Protein AF-A0AAU5DIM7-F1 (afdb_monomer_lite)

Structure (mmCIF, N/CA/C/O backbone):
data_AF-A0AAU5DIM7-F1
#
_entry.id   AF-A0AAU5DIM7-F1
#
loop_
_atom_site.group_PDB
_atom_site.id
_atom_site.type_symbol
_atom_site.label_atom_id
_atom_site.label_alt_id
_atom_site.label_comp_id
_atom_site.label_asym_id
_atom_site.label_entity_id
_atom_site.label_seq_id
_atom_site.pdbx_PDB_ins_code
_atom_site.Cartn_x
_atom_site.Cartn_y
_atom_site.Cartn_z
_atom_site.occupancy
_atom_site.B_iso_or_equiv
_atom_site.auth_seq_id
_atom_site.auth_comp_id
_atom_site.auth_asym_id
_atom_site.auth_atom_id
_atom_site.pdbx_PDB_model_num
ATOM 1 N N . MET A 1 1 ? -29.441 -0.399 8.427 1.00 36.88 1 MET A N 1
ATOM 2 C CA . MET A 1 1 ? -28.594 -0.411 7.218 1.00 36.88 1 MET A CA 1
ATOM 3 C C . MET A 1 1 ? -27.824 0.892 7.182 1.00 36.88 1 MET A C 1
ATOM 5 O O . MET A 1 1 ? -28.453 1.940 7.241 1.00 36.88 1 MET A O 1
ATOM 9 N N . LEU A 1 2 ? -26.493 0.835 7.170 1.00 35.03 2 LEU A N 1
ATOM 10 C CA . LEU A 1 2 ? -25.665 2.023 6.972 1.00 35.03 2 LEU A CA 1
ATOM 11 C C . LEU A 1 2 ? -25.788 2.430 5.498 1.00 35.03 2 LEU A C 1
ATOM 13 O O . LEU A 1 2 ? -25.109 1.881 4.643 1.00 35.03 2 LEU A O 1
ATOM 17 N N . THR A 1 3 ? -26.676 3.370 5.184 1.00 33.56 3 THR A N 1
ATOM 18 C CA . THR A 1 3 ? -26.808 3.967 3.843 1.00 33.56 3 THR A CA 1
ATOM 19 C C . THR A 1 3 ? -25.761 5.065 3.630 1.00 33.56 3 THR A C 1
ATOM 21 O O . THR A 1 3 ? -26.081 6.154 3.160 1.00 33.56 3 THR A O 1
ATOM 24 N N . SER A 1 4 ? -24.509 4.813 4.027 1.00 41.62 4 SER A N 1
ATOM 25 C CA . SER A 1 4 ? -23.394 5.691 3.672 1.00 41.62 4 SER A CA 1
ATOM 26 C C . SER A 1 4 ? -22.977 5.333 2.252 1.00 41.62 4 SER A C 1
ATOM 28 O O . SER A 1 4 ? -22.392 4.279 2.020 1.00 41.62 4 SER A O 1
ATOM 30 N N . THR A 1 5 ? -23.309 6.194 1.294 1.00 45.78 5 THR A N 1
ATOM 31 C CA . THR A 1 5 ? -23.071 6.018 -0.151 1.00 45.78 5 THR A CA 1
ATOM 32 C C . THR A 1 5 ? -21.596 5.861 -0.542 1.00 45.78 5 THR A C 1
ATOM 34 O O . THR A 1 5 ? -21.300 5.570 -1.702 1.00 45.78 5 THR A O 1
ATOM 37 N N . THR A 1 6 ? -20.674 6.028 0.406 1.00 60.69 6 THR A N 1
ATOM 38 C CA . THR A 1 6 ? -19.224 5.974 0.202 1.00 60.69 6 THR A CA 1
ATOM 39 C C . THR A 1 6 ? -18.599 4.595 0.398 1.00 60.69 6 THR A C 1
ATOM 41 O O . THR A 1 6 ? -17.614 4.304 -0.274 1.00 60.69 6 THR A O 1
ATOM 44 N N . ILE A 1 7 ? -19.145 3.720 1.252 1.00 65.19 7 ILE A N 1
ATOM 45 C CA . ILE A 1 7 ? -18.484 2.440 1.560 1.00 65.19 7 ILE A CA 1
ATOM 46 C C . ILE A 1 7 ? -18.999 1.346 0.619 1.00 65.19 7 ILE A C 1
ATOM 48 O O . ILE A 1 7 ? -20.194 1.053 0.571 1.00 65.19 7 ILE A O 1
ATOM 52 N N . ARG A 1 8 ? -18.083 0.730 -0.134 1.00 74.56 8 ARG A N 1
ATOM 53 C CA . ARG A 1 8 ? -18.362 -0.365 -1.074 1.00 74.56 8 ARG A CA 1
ATOM 54 C C . ARG A 1 8 ? -17.459 -1.550 -0.780 1.00 74.56 8 ARG A C 1
ATOM 56 O O . ARG A 1 8 ? -16.325 -1.369 -0.350 1.00 74.56 8 ARG A O 1
ATOM 63 N N . CYS A 1 9 ? -17.940 -2.754 -1.074 1.00 75.69 9 CYS A N 1
ATOM 64 C CA . CYS A 1 9 ? -17.092 -3.938 -1.036 1.00 75.69 9 CYS A CA 1
ATOM 65 C C . CYS A 1 9 ? -15.906 -3.784 -1.997 1.00 75.69 9 CYS A C 1
ATOM 67 O O . CYS A 1 9 ? -16.097 -3.499 -3.181 1.00 75.69 9 CYS A O 1
ATOM 69 N N . ALA A 1 10 ? -14.696 -4.012 -1.493 1.00 69.62 10 ALA A N 1
ATOM 70 C CA . ALA A 1 10 ? -13.473 -3.963 -2.285 1.00 69.62 10 ALA A CA 1
ATOM 71 C C . ALA A 1 10 ? -13.451 -4.995 -3.423 1.00 69.62 10 ALA A C 1
ATOM 73 O O . ALA A 1 10 ? -12.919 -4.712 -4.492 1.00 69.62 10 ALA A O 1
ATOM 74 N N . GLN A 1 11 ? -14.066 -6.164 -3.216 1.00 74.62 11 GLN A N 1
ATOM 75 C CA . GLN A 1 11 ? -14.068 -7.247 -4.199 1.00 74.62 11 GLN A CA 1
ATOM 76 C C . GLN A 1 11 ? -15.134 -7.069 -5.286 1.00 74.62 11 GLN A C 1
ATOM 78 O O . GLN A 1 11 ? -14.822 -7.081 -6.470 1.00 74.62 11 GLN A O 1
ATOM 83 N N . CYS A 1 12 ? -16.404 -6.906 -4.903 1.00 79.06 12 CYS A N 1
ATOM 84 C CA . CYS A 1 12 ? -17.522 -6.919 -5.858 1.00 79.06 12 CYS A CA 1
ATOM 85 C C . CYS A 1 12 ? -18.252 -5.576 -5.988 1.00 79.06 12 CYS A C 1
ATOM 87 O O . CYS A 1 12 ? -19.254 -5.484 -6.693 1.00 79.06 12 CYS A O 1
ATOM 89 N N . ARG A 1 13 ? -17.780 -4.527 -5.297 1.00 73.94 13 ARG A N 1
ATOM 90 C CA . ARG A 1 13 ? -18.325 -3.157 -5.353 1.00 73.94 13 ARG A CA 1
ATOM 91 C C . ARG A 1 13 ? -19.773 -3.019 -4.850 1.00 73.94 13 ARG A C 1
ATOM 93 O O . ARG A 1 13 ? -20.354 -1.934 -4.975 1.00 73.94 13 A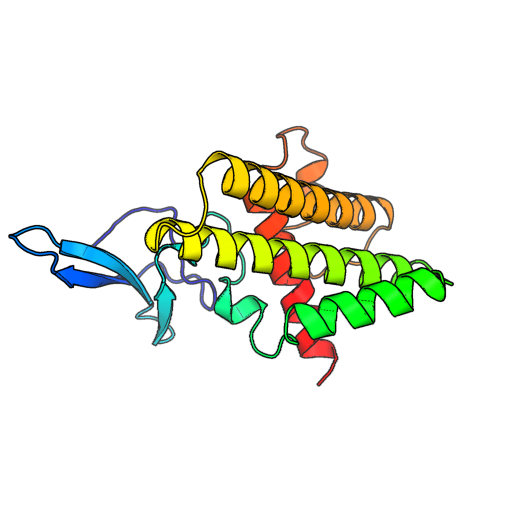RG A O 1
ATOM 100 N N . CYS A 1 14 ? -20.323 -4.080 -4.239 1.00 79.50 14 CYS A N 1
ATOM 101 C CA . CYS A 1 14 ? -21.635 -4.105 -3.589 1.00 79.50 14 CYS A CA 1
ATOM 102 C C . CYS A 1 14 ? -21.737 -3.012 -2.514 1.00 79.50 14 CYS A C 1
ATOM 104 O O . CYS A 1 14 ? -20.755 -2.713 -1.831 1.00 79.50 14 CYS A O 1
ATOM 106 N N . THR A 1 15 ? -22.929 -2.442 -2.341 1.00 79.94 15 THR A N 1
ATOM 107 C CA . THR A 1 15 ? -23.258 -1.547 -1.214 1.00 79.94 15 THR A CA 1
ATOM 108 C C . THR A 1 15 ? -24.030 -2.265 -0.108 1.00 79.94 15 THR A C 1
ATOM 110 O O . THR A 1 15 ? -24.347 -1.654 0.908 1.00 79.94 15 THR A O 1
ATOM 113 N N . ASP A 1 16 ? -24.370 -3.543 -0.304 1.00 86.44 16 ASP A N 1
ATOM 114 C CA . ASP A 1 16 ? -25.087 -4.344 0.688 1.00 86.44 16 ASP A CA 1
ATOM 115 C C . ASP A 1 16 ? -24.100 -4.924 1.706 1.00 86.44 16 ASP A C 1
ATOM 117 O O . ASP A 1 16 ? -23.547 -6.014 1.529 1.00 86.44 16 ASP A O 1
ATOM 121 N N . LEU A 1 17 ? -23.818 -4.113 2.727 1.00 83.25 17 LEU A N 1
ATOM 122 C CA . LEU A 1 17 ? -22.820 -4.374 3.759 1.00 83.25 17 LEU A CA 1
ATOM 123 C C . LEU A 1 17 ? -23.484 -4.555 5.125 1.00 83.25 17 LEU A C 1
ATOM 125 O O . LEU A 1 17 ? -24.280 -3.721 5.569 1.00 83.25 17 LEU A O 1
ATOM 129 N N . GLU A 1 18 ? -23.103 -5.623 5.818 1.00 88.38 18 GLU A N 1
ATOM 130 C CA . GLU A 1 18 ? -23.528 -5.924 7.178 1.00 88.38 18 GLU A CA 1
ATOM 131 C C . GLU A 1 18 ? -22.414 -5.557 8.171 1.00 88.38 18 GLU A C 1
ATOM 133 O O . GLU A 1 18 ? -21.305 -6.079 8.064 1.00 88.38 18 GLU A O 1
ATOM 138 N N . PRO A 1 19 ? -22.650 -4.628 9.120 1.00 84.50 19 PRO A N 1
ATOM 139 C CA . PRO A 1 19 ? -21.633 -4.252 10.092 1.00 84.50 19 PRO A CA 1
ATOM 140 C C . PRO A 1 19 ? -21.461 -5.347 11.149 1.00 84.50 19 PRO A C 1
ATOM 142 O O . PRO A 1 19 ? -22.426 -5.769 11.789 1.00 84.50 19 PRO A O 1
ATOM 145 N N . ARG A 1 20 ? -20.212 -5.738 11.405 1.00 85.69 20 ARG A N 1
ATOM 146 C CA . ARG A 1 20 ? -19.844 -6.569 12.554 1.00 85.69 20 ARG A CA 1
ATOM 147 C C . ARG A 1 20 ? -19.655 -5.685 13.773 1.00 85.69 20 ARG A C 1
ATOM 149 O O . ARG A 1 20 ? -18.875 -4.732 13.745 1.00 85.69 20 ARG A O 1
ATOM 156 N N . LEU A 1 21 ? -20.369 -6.016 14.841 1.00 85.56 21 LEU A N 1
ATOM 157 C CA . LEU A 1 21 ? -20.400 -5.230 16.068 1.00 85.56 21 LEU A CA 1
ATOM 158 C C . LEU A 1 21 ? -19.674 -5.967 17.193 1.00 85.56 21 LEU A C 1
ATOM 160 O O . LEU A 1 21 ? -19.935 -7.149 17.415 1.00 85.56 21 LEU A O 1
ATOM 164 N N . VAL A 1 22 ? -18.826 -5.258 17.936 1.00 82.62 22 VAL A N 1
ATOM 165 C CA . VAL A 1 22 ? -18.335 -5.712 19.242 1.00 82.62 22 VAL A CA 1
ATOM 166 C C . VAL A 1 22 ? -19.071 -4.954 20.336 1.00 82.62 22 VAL A C 1
ATOM 168 O O . VAL A 1 22 ? -19.316 -3.752 20.229 1.00 82.62 22 VAL A O 1
ATOM 171 N N . GLN A 1 23 ? -19.456 -5.663 21.390 1.00 75.56 23 GLN A N 1
ATOM 172 C CA . GLN A 1 23 ? -20.044 -5.038 22.564 1.00 75.56 23 GLN A CA 1
ATOM 173 C C . GLN A 1 23 ? -18.917 -4.603 23.500 1.00 75.56 23 GLN A C 1
ATOM 175 O O . GLN A 1 23 ? -18.149 -5.444 23.968 1.00 75.56 23 GLN A O 1
ATOM 180 N N . GLN A 1 24 ? -18.806 -3.300 23.756 1.00 64.12 24 GLN A N 1
ATOM 181 C CA . GLN A 1 24 ? -17.924 -2.810 24.812 1.00 64.12 24 GLN A CA 1
ATOM 182 C C . GLN A 1 24 ? -18.591 -2.976 26.182 1.00 64.12 24 GLN A C 1
ATOM 184 O O . GLN A 1 24 ? -19.793 -3.236 26.275 1.00 64.12 24 GLN A O 1
ATOM 189 N N . ALA A 1 25 ? -17.810 -2.849 27.259 1.00 59.00 25 ALA A N 1
ATOM 190 C CA . ALA A 1 25 ? -18.327 -2.866 28.624 1.00 59.00 25 ALA A CA 1
ATOM 191 C C . ALA A 1 25 ? -19.370 -1.741 28.808 1.00 59.00 25 ALA A C 1
ATOM 193 O 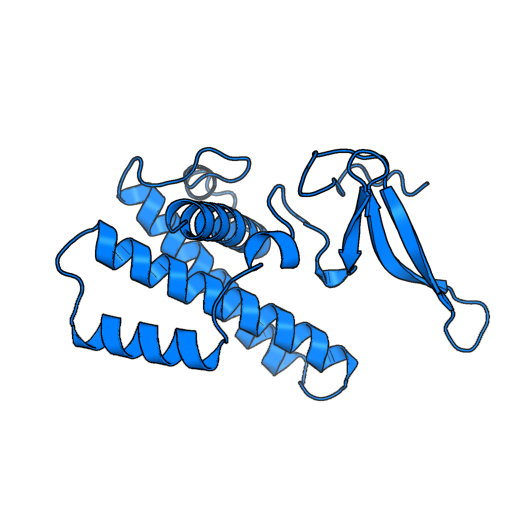O . ALA A 1 25 ? -19.020 -0.581 29.001 1.00 59.00 25 ALA A O 1
ATOM 194 N N . GLY A 1 26 ? -20.657 -2.090 28.696 1.00 71.69 26 GLY A N 1
ATOM 195 C CA . GLY A 1 26 ? -21.780 -1.152 28.690 1.00 71.69 26 GLY A CA 1
ATOM 196 C C . GLY A 1 26 ? -22.830 -1.475 27.617 1.00 71.69 26 GLY A C 1
ATOM 197 O O . GLY A 1 26 ? -23.013 -2.627 27.216 1.00 71.69 26 GLY A O 1
ATOM 198 N N . THR A 1 27 ? -23.560 -0.445 27.176 1.00 62.16 27 THR A N 1
ATOM 199 C CA . THR A 1 27 ? -24.613 -0.538 26.144 1.00 62.16 27 THR A CA 1
ATOM 200 C C . THR A 1 27 ? -24.155 -0.092 24.752 1.00 62.16 27 THR A C 1
ATOM 202 O O . THR A 1 27 ? -24.912 -0.250 23.792 1.00 62.16 27 THR A O 1
ATOM 205 N N . SER A 1 28 ? -22.939 0.445 24.613 1.00 66.62 28 SER A N 1
ATOM 206 C CA . SER A 1 28 ? -22.383 0.834 23.316 1.00 66.62 28 SER A CA 1
ATOM 207 C C . SER A 1 28 ? -21.926 -0.392 22.518 1.00 66.62 28 SER A C 1
ATOM 209 O O . SER A 1 28 ? -21.330 -1.336 23.044 1.00 66.62 28 SER A O 1
ATOM 211 N N . LYS A 1 29 ? -22.238 -0.377 21.220 1.00 74.19 29 LYS A N 1
ATOM 212 C CA . LYS A 1 29 ? -21.745 -1.345 20.239 1.00 74.19 29 LYS A CA 1
ATOM 213 C C . LYS A 1 29 ? -20.863 -0.600 19.252 1.00 74.19 29 LYS A C 1
ATOM 215 O O . LYS A 1 29 ? -21.352 0.320 18.598 1.00 74.19 29 LYS A O 1
ATOM 220 N N . ASP A 1 30 ? -19.616 -1.029 19.126 1.00 76.25 30 ASP A N 1
ATOM 221 C CA . ASP A 1 30 ? -18.679 -0.459 18.162 1.00 76.25 30 ASP A CA 1
ATOM 222 C C . ASP A 1 30 ? -18.642 -1.312 16.900 1.00 76.25 30 ASP A C 1
ATOM 224 O O . ASP A 1 30 ? -18.712 -2.543 16.957 1.00 76.25 30 ASP A O 1
ATOM 228 N N . VAL A 1 31 ? -18.519 -0.657 15.747 1.00 77.12 31 VAL A N 1
ATOM 229 C CA . VAL A 1 31 ? -18.316 -1.340 14.468 1.00 77.12 31 VAL A CA 1
ATOM 230 C C . VAL A 1 31 ? -16.850 -1.745 14.368 1.00 77.12 31 VAL A C 1
ATOM 232 O O . VAL A 1 31 ? -15.969 -0.893 14.302 1.00 77.12 31 VAL A O 1
ATOM 235 N N . ILE A 1 32 ? -16.595 -3.050 14.324 1.00 78.25 32 ILE A N 1
ATOM 236 C CA . ILE A 1 32 ? -15.242 -3.609 14.180 1.00 78.25 32 ILE A CA 1
ATOM 237 C C . ILE A 1 32 ? -14.928 -4.039 12.749 1.00 78.25 32 ILE A C 1
ATOM 239 O O . ILE A 1 32 ? -13.778 -4.336 12.435 1.00 78.25 32 ILE A O 1
ATOM 243 N N . GLY A 1 33 ? -15.927 -4.072 11.868 1.00 82.44 33 GLY A N 1
ATOM 244 C CA . GLY A 1 33 ? -15.754 -4.461 10.477 1.00 82.44 33 GLY A CA 1
ATOM 245 C C . GLY A 1 33 ? -17.066 -4.583 9.719 1.00 82.44 33 GLY A C 1
ATOM 246 O O . GLY A 1 33 ? -18.128 -4.245 10.241 1.00 82.44 33 GLY A O 1
ATOM 247 N N . PHE A 1 34 ? -16.978 -5.098 8.500 1.00 84.06 34 PHE A N 1
ATOM 248 C CA . PHE A 1 34 ? -18.107 -5.278 7.592 1.00 84.06 34 PHE A CA 1
ATOM 249 C C . PHE A 1 34 ? -18.017 -6.631 6.888 1.00 84.06 34 PHE A C 1
ATOM 251 O O . PHE A 1 34 ? -16.912 -7.105 6.628 1.00 84.06 34 PHE A O 1
ATOM 258 N N . ASP A 1 35 ? -19.170 -7.203 6.552 1.00 86.12 35 ASP A N 1
ATOM 259 C CA . ASP A 1 35 ? -19.334 -8.351 5.658 1.00 86.12 35 ASP A CA 1
ATOM 260 C C . ASP A 1 35 ? -20.164 -7.916 4.433 1.00 86.12 35 ASP A C 1
ATOM 262 O O . ASP A 1 35 ? -21.247 -7.348 4.588 1.00 86.12 35 ASP A O 1
ATOM 266 N N . CYS A 1 36 ? -19.689 -8.145 3.201 1.00 85.62 36 CYS A N 1
ATOM 267 C CA . CYS A 1 36 ? -20.495 -7.899 1.993 1.00 85.62 36 CYS A CA 1
ATOM 268 C C . CYS A 1 36 ? -21.423 -9.082 1.735 1.00 85.62 36 CYS A C 1
ATOM 270 O O . CYS A 1 36 ? -20.966 -10.198 1.493 1.00 85.62 36 CYS A O 1
ATOM 272 N N . ARG A 1 37 ? -22.728 -8.824 1.653 1.00 88.50 37 ARG A N 1
ATOM 273 C CA . ARG A 1 37 ? -23.729 -9.857 1.343 1.00 88.50 37 ARG A CA 1
ATOM 274 C C . ARG A 1 37 ? -23.678 -10.353 -0.103 1.00 88.50 37 ARG A C 1
ATOM 276 O O . ARG A 1 37 ? -24.180 -11.430 -0.395 1.00 88.50 37 ARG A O 1
ATOM 283 N N . GLY A 1 38 ? -23.054 -9.588 -1.002 1.00 86.75 38 GLY A N 1
ATOM 284 C CA . GLY A 1 38 ? -22.906 -9.944 -2.415 1.00 86.75 38 GLY A CA 1
ATOM 285 C C . GLY A 1 38 ? -21.834 -11.002 -2.697 1.00 86.75 38 GLY A C 1
ATOM 286 O O . GLY A 1 38 ? -22.068 -11.892 -3.504 1.00 86.75 38 GLY A O 1
ATOM 287 N N . CYS A 1 39 ? -20.663 -10.916 -2.053 1.00 85.94 39 CYS A N 1
ATOM 288 C CA . CYS A 1 39 ? -19.549 -11.856 -2.277 1.00 85.94 39 CYS A CA 1
ATOM 289 C C . CYS A 1 39 ? -19.043 -12.559 -1.009 1.00 85.94 39 CYS A C 1
ATOM 291 O O . CYS A 1 39 ? -18.079 -13.314 -1.081 1.00 85.94 39 CYS A O 1
ATOM 293 N N . ASN A 1 40 ? -19.672 -12.316 0.143 1.00 86.75 40 ASN A N 1
ATOM 294 C CA . ASN A 1 40 ? -19.313 -12.887 1.443 1.00 86.75 40 ASN A CA 1
ATOM 295 C C . ASN A 1 40 ? -17.894 -12.538 1.943 1.00 86.75 40 ASN A C 1
ATOM 297 O O . ASN A 1 40 ? -17.382 -13.173 2.863 1.00 86.75 40 ASN A O 1
ATOM 301 N N . ALA A 1 41 ? -17.248 -11.529 1.353 1.00 81.19 41 ALA A N 1
ATOM 302 C CA . ALA A 1 41 ? -15.979 -11.004 1.845 1.00 81.19 41 ALA A CA 1
ATOM 303 C C . ALA A 1 41 ? -16.196 -10.169 3.108 1.00 81.19 41 ALA A C 1
ATOM 305 O O . ALA A 1 41 ? -17.135 -9.370 3.159 1.00 81.19 41 ALA A O 1
ATOM 306 N N . GLY A 1 42 ? -15.303 -10.308 4.090 1.00 82.31 42 GLY A N 1
ATOM 307 C CA . GLY A 1 42 ? -15.363 -9.553 5.336 1.00 82.31 42 GLY A CA 1
ATOM 308 C C . GLY A 1 42 ? -14.027 -8.919 5.713 1.00 82.31 42 GLY A C 1
ATOM 309 O O . GLY A 1 42 ? -12.982 -9.553 5.594 1.00 82.31 42 GLY A O 1
ATOM 310 N N . TRP A 1 43 ? -14.067 -7.691 6.229 1.00 78.12 43 TRP A N 1
ATOM 311 C CA . TRP A 1 43 ? -12.878 -6.885 6.546 1.00 78.12 43 TRP A CA 1
ATOM 312 C C . TRP A 1 43 ? -13.065 -6.068 7.836 1.00 78.12 43 TRP A C 1
ATOM 314 O O . TRP A 1 43 ? -14.186 -5.891 8.323 1.00 78.12 43 TRP A O 1
ATOM 324 N N . GLY A 1 44 ? -11.965 -5.655 8.462 1.00 74.06 44 GLY A N 1
ATOM 325 C CA . GLY A 1 44 ? -11.952 -4.827 9.674 1.00 74.06 44 GLY A CA 1
ATOM 326 C C . GLY A 1 44 ? -12.279 -3.357 9.391 1.00 74.06 44 GLY A C 1
ATOM 327 O O . GLY A 1 44 ? -12.119 -2.886 8.272 1.00 74.06 44 GLY A O 1
ATOM 328 N N . VAL A 1 45 ? -12.713 -2.584 10.392 1.00 72.88 45 VAL A N 1
ATOM 329 C CA . VAL A 1 45 ? -13.105 -1.173 10.180 1.00 72.88 45 VAL A CA 1
ATOM 330 C C . VAL A 1 45 ? -11.961 -0.320 9.609 1.00 72.88 45 VAL A C 1
ATOM 332 O O . VAL A 1 45 ? -12.204 0.514 8.741 1.00 72.88 45 VAL A O 1
ATOM 335 N N . LEU A 1 46 ? -10.715 -0.599 10.004 1.00 66.94 46 LEU A N 1
ATOM 336 C CA . LEU A 1 46 ? -9.505 0.061 9.489 1.00 66.94 46 LEU A CA 1
ATOM 337 C C . LEU A 1 46 ? -9.145 -0.354 8.055 1.00 66.94 46 LEU A C 1
ATOM 339 O O . LEU A 1 46 ? -8.377 0.322 7.381 1.00 66.94 46 LEU A O 1
ATOM 343 N N . GLU A 1 47 ? -9.706 -1.465 7.588 1.00 66.81 47 GLU A N 1
ATOM 344 C CA . GLU A 1 47 ? -9.517 -1.993 6.236 1.00 66.81 47 GLU A CA 1
ATOM 345 C C . GLU A 1 47 ? -10.569 -1.431 5.274 1.00 66.81 47 GLU A C 1
ATOM 347 O O . GLU A 1 47 ? -10.497 -1.681 4.073 1.00 66.81 47 GLU A O 1
ATOM 352 N N . THR A 1 48 ? -11.544 -0.672 5.793 1.00 64.62 48 THR A N 1
ATOM 353 C CA . THR A 1 48 ? -12.619 -0.078 4.999 1.00 64.62 48 THR A CA 1
ATOM 354 C C . THR A 1 48 ? -12.026 0.857 3.954 1.00 64.62 48 THR A C 1
ATOM 356 O O . THR A 1 48 ? -11.429 1.874 4.323 1.00 64.62 48 THR A O 1
ATOM 359 N N . PRO A 1 49 ? -12.195 0.561 2.654 1.00 59.53 49 PRO A N 1
ATOM 360 C CA . PRO A 1 49 ? -11.661 1.413 1.609 1.00 59.53 49 PRO A CA 1
ATOM 361 C C . PRO A 1 49 ? -12.376 2.765 1.657 1.00 59.53 49 PRO A C 1
ATOM 363 O O . PRO A 1 49 ? -13.560 2.865 1.338 1.00 59.53 49 PRO A O 1
ATOM 366 N N . GLN A 1 50 ? -11.662 3.812 2.076 1.00 63.00 50 GLN A N 1
ATOM 367 C CA . GLN A 1 50 ? -12.136 5.196 1.944 1.00 63.00 50 GLN A CA 1
ATOM 368 C C . GLN A 1 50 ? -12.191 5.617 0.467 1.00 63.00 50 GLN A C 1
ATOM 370 O O . GLN A 1 50 ? -12.974 6.482 0.084 1.00 63.00 50 GLN A O 1
ATOM 375 N N . PHE A 1 51 ? -11.394 4.941 -0.363 1.00 68.00 51 PHE A N 1
ATOM 376 C CA . PHE A 1 51 ? -11.289 5.125 -1.801 1.00 68.00 51 PHE A CA 1
ATOM 377 C C . PHE A 1 51 ? -11.573 3.815 -2.521 1.00 68.00 51 PHE A C 1
ATOM 379 O O . PHE A 1 51 ? -11.497 2.726 -1.954 1.00 68.00 51 PHE A O 1
ATOM 386 N N . SER A 1 52 ? -11.918 3.915 -3.797 1.00 67.94 52 SER A N 1
ATOM 387 C CA . SER A 1 52 ? -12.201 2.738 -4.605 1.00 67.94 52 SER A CA 1
ATOM 388 C C . SER A 1 52 ? -10.926 1.931 -4.869 1.00 67.94 52 SER A C 1
ATOM 390 O O . SER A 1 52 ? -10.020 2.428 -5.517 1.00 67.94 52 SER A O 1
ATOM 392 N N . GLY A 1 53 ? -10.872 0.685 -4.399 1.00 69.94 53 GLY A N 1
ATOM 393 C CA . GLY A 1 53 ? -9.732 -0.215 -4.595 1.00 69.94 53 GLY A CA 1
ATOM 394 C C . GLY A 1 53 ? -9.823 -1.452 -3.694 1.00 69.94 53 GLY A C 1
ATOM 395 O O . GLY A 1 53 ? -10.811 -1.586 -2.960 1.00 69.94 53 GLY A O 1
ATOM 396 N N . PRO A 1 54 ? -8.828 -2.355 -3.748 1.00 75.62 54 PRO A N 1
ATOM 397 C CA . PRO A 1 54 ? -8.735 -3.483 -2.828 1.00 75.62 54 PRO A CA 1
ATOM 398 C C . PRO A 1 54 ? -8.635 -3.019 -1.366 1.00 75.62 54 PRO A C 1
ATOM 400 O O . PRO A 1 54 ? -7.967 -2.026 -1.061 1.00 75.62 54 PRO A O 1
ATOM 403 N N . ASP A 1 55 ? -9.277 -3.748 -0.450 1.00 79.69 55 ASP A N 1
ATOM 404 C CA . ASP A 1 55 ? -9.033 -3.583 0.983 1.00 79.69 55 ASP A CA 1
ATOM 405 C C . ASP A 1 55 ? -7.625 -4.079 1.345 1.00 79.69 55 ASP A C 1
ATOM 407 O O . ASP A 1 55 ? -6.957 -4.750 0.554 1.00 79.69 55 ASP A O 1
ATOM 411 N N . TYR A 1 56 ? -7.169 -3.735 2.550 1.00 84.69 56 TYR A N 1
ATOM 412 C CA . TYR A 1 56 ? -5.821 -4.063 3.014 1.00 84.69 56 TYR A CA 1
ATOM 413 C C . TYR A 1 56 ? -5.499 -5.564 2.921 1.00 84.69 56 TYR A C 1
ATOM 415 O O . TYR A 1 56 ? -4.438 -5.939 2.424 1.00 84.69 56 TYR A O 1
ATOM 423 N N . ARG A 1 57 ? -6.415 -6.435 3.367 1.00 84.50 57 ARG A N 1
ATOM 424 C CA . ARG A 1 57 ? -6.171 -7.884 3.395 1.00 84.50 57 ARG A CA 1
ATOM 425 C C . ARG A 1 57 ? -6.152 -8.455 1.992 1.00 84.50 57 ARG A C 1
ATOM 427 O O . ARG A 1 57 ? -5.241 -9.204 1.673 1.00 84.50 57 ARG A O 1
ATOM 434 N N . CYS A 1 58 ? -7.108 -8.075 1.149 1.00 84.00 58 CYS A N 1
ATOM 435 C CA . CYS A 1 58 ? -7.132 -8.505 -0.244 1.00 84.00 58 CYS A CA 1
ATOM 436 C C . CYS A 1 58 ? -5.864 -8.073 -0.989 1.00 84.00 58 CYS A C 1
ATOM 438 O O . CYS A 1 58 ? -5.329 -8.861 -1.765 1.00 84.00 58 CYS A O 1
ATOM 440 N N . ALA A 1 59 ? -5.376 -6.852 -0.749 1.00 88.50 59 ALA A N 1
ATOM 441 C CA . ALA A 1 59 ? -4.205 -6.305 -1.430 1.00 88.50 59 ALA A CA 1
ATOM 442 C C . ALA A 1 59 ? -2.901 -7.042 -1.099 1.00 88.50 59 ALA A C 1
ATOM 444 O O . ALA A 1 59 ? -2.059 -7.228 -1.976 1.00 88.50 59 ALA A O 1
ATOM 445 N N . TYR A 1 60 ? -2.739 -7.448 0.163 1.00 92.62 60 TYR A N 1
ATOM 446 C CA . TYR A 1 60 ? -1.480 -7.980 0.693 1.00 92.62 60 TYR A CA 1
ATOM 447 C C . TYR A 1 60 ? -1.539 -9.459 1.076 1.00 92.62 60 TYR A C 1
ATOM 449 O O . TYR A 1 60 ? -0.604 -9.970 1.695 1.00 92.62 60 TYR A O 1
ATOM 457 N N . ASP A 1 61 ? -2.610 -10.160 0.713 1.00 90.44 61 ASP A N 1
ATOM 458 C CA . ASP A 1 61 ? -2.671 -11.611 0.848 1.00 90.44 61 ASP A CA 1
ATOM 459 C C . ASP A 1 61 ? -1.543 -12.266 0.036 1.00 90.44 61 ASP A C 1
ATOM 461 O O . ASP A 1 61 ? -1.368 -11.984 -1.148 1.00 90.44 61 ASP A O 1
ATOM 465 N N . GLY A 1 62 ? -0.737 -13.104 0.690 1.00 89.81 62 GLY A N 1
ATOM 466 C CA . GLY A 1 62 ? 0.468 -13.697 0.098 1.00 89.81 62 GLY A CA 1
ATOM 467 C C . GLY A 1 62 ? 1.705 -12.786 0.051 1.00 89.81 62 GLY A C 1
ATOM 468 O O . GLY A 1 62 ? 2.751 -13.216 -0.440 1.00 89.81 62 GLY A O 1
ATOM 469 N N . ALA A 1 63 ? 1.639 -11.558 0.579 1.00 94.06 63 ALA A N 1
ATOM 470 C CA . ALA A 1 63 ? 2.814 -10.697 0.689 1.00 94.06 63 ALA A CA 1
ATOM 471 C C . ALA A 1 63 ? 3.843 -11.276 1.691 1.00 94.06 63 ALA A C 1
ATOM 473 O O . ALA A 1 63 ? 3.458 -11.809 2.737 1.00 94.06 63 ALA A O 1
ATOM 474 N N . PRO A 1 64 ? 5.159 -11.142 1.433 1.00 94.62 64 PRO A N 1
ATOM 475 C CA . PRO A 1 64 ? 6.199 -11.570 2.374 1.00 94.62 64 PRO A CA 1
ATOM 476 C C . PRO A 1 64 ? 6.126 -10.781 3.687 1.00 94.62 64 PRO A C 1
ATOM 478 O O . PRO A 1 64 ? 5.536 -9.701 3.733 1.00 94.62 64 PRO A O 1
ATOM 481 N N . SER A 1 65 ? 6.732 -11.277 4.770 1.00 94.19 65 SER A N 1
ATOM 482 C CA . SER A 1 65 ? 6.791 -10.518 6.030 1.00 94.19 65 SER A CA 1
ATOM 483 C C . SER A 1 65 ? 7.502 -9.163 5.842 1.00 94.19 65 SER A C 1
ATOM 485 O O . SER A 1 65 ? 8.343 -9.050 4.946 1.00 94.19 65 SER A O 1
ATOM 487 N N . PRO A 1 66 ? 7.201 -8.136 6.664 1.00 93.88 66 PRO A N 1
ATOM 488 C CA . PRO A 1 66 ? 7.867 -6.834 6.565 1.00 93.88 66 PRO A CA 1
ATOM 489 C C . PRO A 1 66 ? 9.398 -6.929 6.601 1.00 93.88 66 PRO A C 1
ATOM 491 O O . PRO A 1 66 ? 10.060 -6.321 5.766 1.00 93.88 66 PRO A O 1
ATOM 494 N N . ASP A 1 67 ? 9.953 -7.770 7.480 1.00 94.44 67 ASP A N 1
ATOM 495 C CA . ASP A 1 67 ? 11.404 -7.985 7.583 1.00 94.44 67 ASP A CA 1
ATOM 496 C C . ASP A 1 67 ? 11.997 -8.600 6.306 1.00 94.44 67 ASP A C 1
ATOM 498 O O . ASP A 1 67 ? 13.042 -8.163 5.818 1.00 94.44 67 ASP A O 1
ATOM 502 N N . ALA A 1 68 ? 11.318 -9.600 5.732 1.00 96.06 68 ALA A N 1
ATOM 503 C CA . ALA A 1 68 ? 11.754 -10.231 4.489 1.00 96.06 68 ALA A CA 1
ATOM 504 C C . ALA A 1 68 ? 11.680 -9.252 3.306 1.00 96.06 68 ALA A C 1
ATOM 506 O O . ALA A 1 68 ? 12.570 -9.240 2.454 1.00 96.06 68 ALA A O 1
ATOM 507 N N . GLU A 1 69 ? 10.646 -8.409 3.266 1.00 96.44 69 GLU A N 1
ATOM 508 C CA . GLU A 1 69 ? 10.493 -7.378 2.240 1.00 96.44 69 GLU A CA 1
ATOM 509 C C . GLU A 1 69 ? 11.563 -6.291 2.370 1.00 96.44 69 GLU A C 1
ATOM 511 O O . GLU A 1 69 ? 12.151 -5.889 1.367 1.00 96.44 69 GLU A O 1
ATOM 516 N N . GLN A 1 70 ? 11.883 -5.863 3.594 1.00 95.31 70 GLN A N 1
ATOM 517 C CA . GLN A 1 70 ? 12.933 -4.880 3.848 1.00 95.31 70 GLN A CA 1
ATOM 518 C C . GLN A 1 70 ? 14.313 -5.402 3.430 1.00 95.31 70 GLN A C 1
ATOM 520 O O . GLN A 1 70 ? 15.068 -4.677 2.780 1.00 95.31 70 GLN A O 1
ATOM 525 N N . PHE A 1 71 ? 14.623 -6.665 3.740 1.00 95.19 71 PHE A N 1
ATOM 526 C CA . PHE A 1 71 ? 15.855 -7.308 3.282 1.00 95.19 71 PHE A CA 1
ATOM 527 C C . PHE A 1 71 ? 15.924 -7.378 1.749 1.00 95.19 71 PHE A C 1
ATOM 529 O O . PHE A 1 71 ? 16.942 -7.033 1.151 1.00 95.19 71 PHE A O 1
ATOM 536 N N . ALA A 1 72 ? 14.826 -7.766 1.096 1.00 93.50 72 ALA A N 1
ATOM 537 C CA . ALA A 1 72 ? 14.767 -7.836 -0.360 1.00 93.50 72 ALA A CA 1
ATOM 538 C C . ALA A 1 72 ? 14.901 -6.456 -1.030 1.00 93.50 72 ALA A C 1
ATOM 540 O O . ALA A 1 72 ? 15.554 -6.341 -2.065 1.00 93.50 72 ALA A O 1
ATOM 541 N N . LEU A 1 73 ? 14.314 -5.408 -0.445 1.00 94.44 73 LEU A N 1
ATOM 542 C CA . LEU A 1 73 ? 14.456 -4.032 -0.927 1.00 94.44 73 LEU A CA 1
ATOM 543 C C . LEU A 1 73 ? 15.885 -3.509 -0.771 1.00 94.44 73 LEU A C 1
ATOM 545 O O . LEU A 1 73 ? 16.371 -2.831 -1.672 1.00 94.44 73 LEU A O 1
ATOM 549 N N . ALA A 1 74 ? 16.567 -3.835 0.331 1.00 93.31 74 ALA A N 1
ATOM 550 C CA . ALA A 1 74 ? 17.973 -3.480 0.513 1.00 93.31 74 ALA A CA 1
ATOM 551 C C . ALA A 1 74 ? 18.852 -4.126 -0.570 1.00 93.31 74 ALA A C 1
ATOM 553 O O . ALA A 1 74 ? 19.633 -3.432 -1.215 1.00 93.31 74 ALA A O 1
ATOM 554 N N . ALA A 1 75 ? 18.644 -5.417 -0.848 1.00 91.44 75 ALA A N 1
ATOM 555 C CA . ALA A 1 75 ? 19.365 -6.122 -1.906 1.00 91.44 75 ALA A CA 1
ATOM 556 C C . ALA A 1 75 ? 19.109 -5.526 -3.306 1.00 91.44 75 ALA A C 1
ATOM 558 O O . ALA A 1 75 ? 20.045 -5.377 -4.088 1.00 91.44 75 ALA A O 1
ATOM 559 N N . LEU A 1 76 ? 17.863 -5.142 -3.617 1.00 88.50 76 LEU A N 1
ATOM 560 C CA . LEU A 1 76 ? 17.538 -4.446 -4.870 1.00 88.50 76 LEU A CA 1
ATOM 561 C C . LEU A 1 76 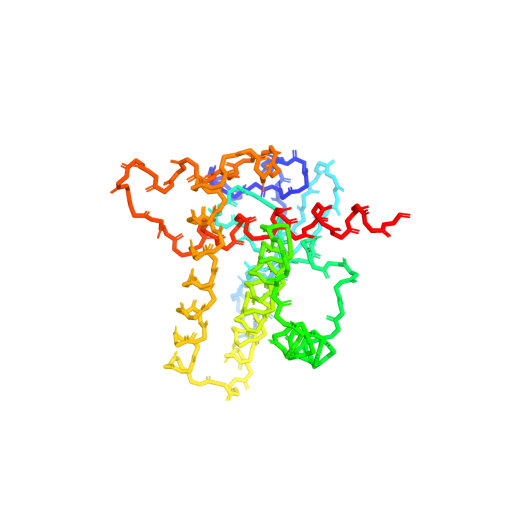? 18.223 -3.076 -4.963 1.00 88.50 76 LEU A C 1
ATOM 563 O O . LEU A 1 76 ? 18.718 -2.702 -6.023 1.00 88.50 76 LEU A O 1
ATOM 567 N N . ALA A 1 77 ? 18.274 -2.332 -3.857 1.00 89.19 77 ALA A N 1
ATOM 568 C CA . ALA A 1 77 ? 18.924 -1.026 -3.825 1.00 89.19 77 ALA A CA 1
ATOM 569 C C . ALA A 1 77 ? 20.443 -1.128 -4.051 1.00 89.19 77 ALA A C 1
ATOM 571 O O . ALA A 1 77 ? 21.014 -0.273 -4.722 1.00 89.19 77 ALA A O 1
ATOM 572 N N . GLU A 1 78 ? 21.086 -2.171 -3.518 1.00 90.06 78 GLU A N 1
ATOM 573 C CA . GLU A 1 78 ? 22.519 -2.436 -3.708 1.00 90.06 78 GLU A CA 1
ATOM 574 C C . GLU A 1 78 ? 22.870 -2.822 -5.147 1.00 90.06 78 GLU A C 1
ATOM 576 O O . GLU A 1 78 ? 23.922 -2.431 -5.651 1.00 90.06 78 GLU A O 1
ATOM 581 N N . GLN A 1 79 ? 21.996 -3.579 -5.814 1.00 86.19 79 GLN A N 1
ATOM 582 C CA . GLN A 1 79 ? 22.180 -3.963 -7.216 1.00 86.19 79 GLN A CA 1
ATOM 583 C C . GLN A 1 79 ? 22.028 -2.762 -8.158 1.00 86.19 79 GLN A C 1
ATOM 585 O O . GLN A 1 79 ? 22.690 -2.709 -9.195 1.00 86.19 79 GLN A O 1
ATOM 590 N N . GLY A 1 80 ? 21.211 -1.780 -7.763 1.00 81.88 80 GLY A N 1
ATOM 591 C CA . GLY A 1 80 ? 20.804 -0.673 -8.618 1.00 81.88 80 GLY A CA 1
ATOM 592 C C . GLY A 1 80 ? 19.817 -1.137 -9.691 1.00 81.88 80 GLY A C 1
ATOM 593 O O . GLY A 1 80 ? 19.846 -2.281 -10.130 1.00 81.88 80 GLY A O 1
ATOM 594 N N . ALA A 1 81 ? 18.919 -0.248 -10.111 1.00 83.38 81 ALA A N 1
ATOM 595 C CA . ALA A 1 81 ? 17.958 -0.571 -11.160 1.00 83.38 81 ALA A CA 1
ATOM 596 C C . ALA A 1 81 ? 18.600 -0.417 -12.549 1.00 83.38 81 ALA A C 1
ATOM 598 O O . ALA A 1 81 ? 19.121 0.651 -12.883 1.00 83.38 81 ALA A O 1
ATOM 599 N N . ALA A 1 82 ? 18.546 -1.476 -13.351 1.00 83.69 82 ALA A N 1
ATOM 600 C CA . ALA A 1 82 ? 19.051 -1.527 -14.717 1.00 83.69 82 ALA A CA 1
ATOM 601 C C . ALA A 1 82 ? 18.058 -0.947 -15.736 1.00 83.69 82 ALA A C 1
ATOM 603 O O . ALA A 1 82 ? 18.480 -0.456 -16.786 1.00 83.69 82 ALA A O 1
ATOM 604 N N . ASP A 1 83 ? 16.756 -0.976 -15.434 1.00 88.62 83 ASP A N 1
ATOM 605 C CA . ASP A 1 83 ? 15.707 -0.441 -16.301 1.00 88.62 83 ASP A CA 1
ATOM 606 C C . ASP A 1 83 ? 14.515 0.173 -15.538 1.00 88.62 83 ASP A C 1
ATOM 608 O O . ASP A 1 83 ? 14.416 0.133 -14.310 1.00 88.62 83 ASP A O 1
ATOM 612 N N . VAL A 1 84 ? 13.595 0.774 -16.301 1.00 88.19 84 VAL A N 1
ATOM 613 C CA . VAL A 1 84 ? 12.372 1.431 -15.805 1.00 88.19 84 VAL A CA 1
ATOM 614 C C . VAL A 1 84 ? 11.467 0.456 -15.039 1.00 88.19 84 VAL A C 1
ATOM 616 O O . VAL A 1 84 ? 10.857 0.843 -14.043 1.00 88.19 84 VAL A O 1
ATOM 619 N N . GLY A 1 85 ? 11.386 -0.807 -15.465 1.00 88.88 85 GLY A N 1
ATOM 620 C CA . GLY A 1 85 ? 10.578 -1.837 -14.812 1.00 88.88 85 GLY A CA 1
ATOM 621 C C . GLY A 1 85 ? 11.138 -2.243 -13.447 1.00 88.88 85 GLY A C 1
ATOM 622 O O . GLY A 1 85 ? 10.373 -2.445 -12.498 1.00 88.88 85 GLY A O 1
ATOM 623 N N . GLU A 1 86 ? 12.461 -2.296 -13.308 1.00 90.00 86 GLU A N 1
ATOM 624 C CA . GLU A 1 86 ? 13.131 -2.535 -12.028 1.00 90.00 86 GLU A CA 1
ATOM 625 C C . GLU A 1 86 ? 12.968 -1.352 -11.066 1.00 90.00 86 GLU A C 1
ATOM 627 O O . GLU A 1 86 ? 12.620 -1.568 -9.900 1.00 90.00 86 GLU A O 1
ATOM 632 N N . VAL A 1 87 ? 13.115 -0.108 -11.551 1.00 91.56 87 VAL A N 1
ATOM 633 C CA . VAL A 1 87 ? 12.819 1.100 -10.753 1.00 91.56 87 VAL A CA 1
ATOM 634 C C . VAL A 1 87 ? 11.379 1.052 -10.249 1.00 91.56 87 VAL A C 1
ATOM 636 O O . VAL A 1 87 ? 11.127 1.225 -9.054 1.00 91.56 87 VAL A O 1
ATOM 639 N N . ARG A 1 88 ? 10.431 0.751 -11.141 1.00 93.06 88 ARG A N 1
ATOM 640 C CA . ARG A 1 88 ? 9.018 0.648 -10.785 1.00 93.06 88 ARG A CA 1
ATOM 641 C C . ARG A 1 88 ? 8.766 -0.432 -9.741 1.00 93.06 88 ARG A C 1
ATOM 643 O O . ARG A 1 88 ? 8.067 -0.192 -8.760 1.00 93.06 88 ARG A O 1
ATOM 650 N N . THR A 1 89 ? 9.342 -1.617 -9.934 1.00 93.06 89 THR A N 1
ATOM 651 C CA . THR A 1 89 ? 9.189 -2.741 -9.001 1.00 93.06 89 THR A CA 1
ATOM 652 C C . THR A 1 89 ? 9.714 -2.370 -7.619 1.00 93.06 89 THR A C 1
ATOM 654 O O . THR A 1 89 ? 9.062 -2.662 -6.616 1.00 93.06 89 THR A O 1
ATOM 657 N N . PHE A 1 90 ? 10.853 -1.680 -7.550 1.00 94.44 90 PHE A N 1
ATOM 658 C CA . PHE A 1 90 ? 11.384 -1.162 -6.294 1.00 94.44 90 PHE A CA 1
ATOM 659 C C . PHE A 1 90 ? 10.420 -0.165 -5.631 1.00 94.44 90 PHE A C 1
ATOM 661 O O . PHE A 1 90 ? 10.104 -0.321 -4.449 1.00 94.44 90 PHE A O 1
ATOM 668 N N . LEU A 1 91 ? 9.912 0.822 -6.380 1.00 95.00 91 LEU A N 1
ATOM 669 C CA . LEU A 1 91 ? 8.961 1.818 -5.870 1.00 95.00 91 LEU A CA 1
ATOM 670 C C . LEU A 1 91 ? 7.668 1.169 -5.364 1.00 95.00 91 LEU A C 1
ATOM 672 O O . LEU A 1 91 ? 7.233 1.467 -4.251 1.00 95.00 91 LEU A O 1
ATOM 676 N N . LEU A 1 92 ? 7.100 0.235 -6.130 1.00 95.75 92 LEU A N 1
ATOM 677 C CA . LEU A 1 92 ? 5.877 -0.483 -5.776 1.00 95.75 92 LEU A CA 1
ATOM 678 C C . LEU A 1 92 ? 6.052 -1.277 -4.480 1.00 95.75 92 LEU A C 1
ATOM 680 O O . LEU A 1 92 ? 5.248 -1.159 -3.554 1.00 95.75 92 LEU A O 1
ATOM 684 N N . ARG A 1 93 ? 7.133 -2.054 -4.388 1.00 96.94 93 ARG A N 1
ATOM 685 C CA . ARG A 1 93 ? 7.441 -2.866 -3.207 1.00 96.94 93 ARG A CA 1
ATOM 686 C C . ARG A 1 93 ? 7.708 -2.008 -1.971 1.00 96.94 93 ARG A C 1
ATOM 688 O O . ARG A 1 93 ? 7.200 -2.309 -0.891 1.00 96.94 93 ARG A O 1
ATOM 695 N N . LYS A 1 94 ? 8.428 -0.893 -2.129 1.00 97.31 94 LYS A N 1
ATOM 696 C CA . LYS A 1 94 ? 8.664 0.084 -1.056 1.00 97.31 94 LYS A CA 1
ATOM 697 C C . LYS A 1 94 ? 7.360 0.723 -0.571 1.00 97.31 94 LYS A C 1
ATOM 699 O O . LYS A 1 94 ? 7.137 0.794 0.637 1.00 97.31 94 LYS A O 1
ATOM 704 N N . ALA A 1 95 ? 6.504 1.176 -1.486 1.00 96.50 95 ALA A N 1
ATOM 705 C CA . ALA A 1 95 ? 5.228 1.795 -1.142 1.00 96.50 95 ALA A CA 1
ATOM 706 C C . ALA A 1 95 ? 4.293 0.804 -0.428 1.00 96.50 95 ALA A C 1
ATOM 708 O O . ALA A 1 95 ? 3.706 1.145 0.598 1.00 96.50 95 ALA A O 1
ATOM 709 N N . ALA A 1 96 ? 4.224 -0.443 -0.907 1.00 96.62 96 ALA A N 1
ATOM 710 C CA . ALA A 1 96 ? 3.452 -1.510 -0.277 1.00 96.62 96 ALA A CA 1
ATOM 711 C C . ALA A 1 96 ? 3.959 -1.855 1.132 1.00 96.62 96 ALA A C 1
ATOM 713 O O . ALA A 1 96 ? 3.158 -1.995 2.056 1.00 96.62 96 ALA A O 1
ATOM 714 N N . LEU A 1 97 ? 5.280 -1.945 1.334 1.00 97.19 97 LEU A N 1
ATOM 715 C CA . LEU A 1 97 ? 5.858 -2.150 2.665 1.00 97.19 97 LEU A CA 1
ATOM 716 C C . LEU A 1 97 ? 5.450 -1.027 3.628 1.00 97.19 97 LEU A C 1
ATOM 718 O O . LEU A 1 97 ? 5.013 -1.302 4.742 1.00 97.19 97 LEU A O 1
ATOM 722 N N . LEU A 1 98 ? 5.561 0.233 3.203 1.00 96.50 98 LEU A N 1
ATOM 723 C CA . LEU A 1 98 ? 5.219 1.373 4.053 1.00 96.50 98 LEU A CA 1
ATOM 724 C C . LEU A 1 98 ? 3.714 1.463 4.341 1.00 96.50 98 LEU A C 1
ATOM 726 O O . LEU A 1 98 ? 3.345 1.781 5.469 1.00 96.50 98 LEU A O 1
ATOM 730 N N . ASP A 1 99 ? 2.842 1.131 3.383 1.00 94.62 99 ASP A N 1
ATOM 731 C CA . ASP A 1 99 ? 1.393 1.043 3.626 1.00 94.62 99 ASP A CA 1
ATOM 732 C C . ASP A 1 99 ? 1.054 -0.028 4.675 1.00 94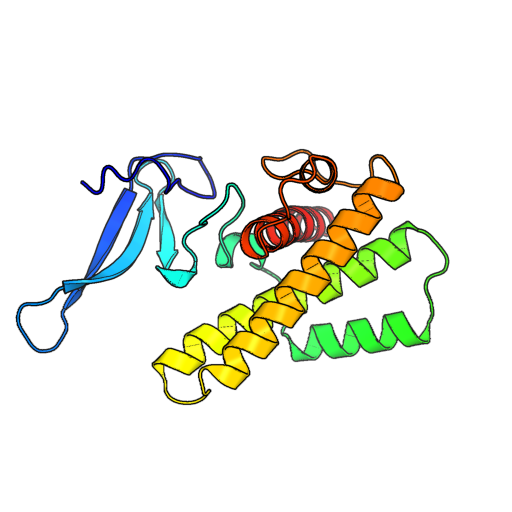.62 99 ASP A C 1
ATOM 734 O O . ASP A 1 99 ? 0.200 0.197 5.537 1.00 94.62 99 ASP A O 1
ATOM 738 N N . ARG A 1 100 ? 1.766 -1.160 4.648 1.00 94.75 100 ARG A N 1
ATOM 739 C CA . ARG A 1 100 ? 1.638 -2.238 5.638 1.00 94.75 100 ARG A CA 1
ATOM 740 C C . ARG A 1 100 ? 2.130 -1.837 7.020 1.00 94.75 100 ARG A C 1
ATOM 742 O O . ARG A 1 100 ? 1.409 -2.025 7.993 1.00 94.75 100 ARG A O 1
ATOM 749 N N . LEU A 1 101 ? 3.291 -1.191 7.106 1.00 93.88 101 LEU A N 1
ATOM 750 C CA . LEU A 1 101 ? 3.796 -0.651 8.372 1.00 93.88 101 LEU A CA 1
ATOM 751 C C . LEU A 1 101 ? 2.869 0.430 8.947 1.00 93.88 101 LEU A C 1
ATOM 753 O O . LEU A 1 101 ? 2.662 0.480 10.157 1.00 93.88 101 LEU A O 1
ATOM 757 N N . ALA A 1 102 ? 2.270 1.266 8.094 1.00 91.62 102 ALA A N 1
ATOM 758 C CA . ALA A 1 102 ? 1.265 2.234 8.520 1.00 91.62 102 ALA A CA 1
ATOM 759 C C . ALA A 1 102 ? 0.025 1.542 9.097 1.00 91.62 102 ALA A C 1
ATOM 761 O O . ALA A 1 102 ? -0.417 1.911 10.183 1.00 91.62 102 ALA A O 1
ATOM 762 N N . TYR A 1 103 ? -0.495 0.510 8.427 1.00 89.75 103 TYR A N 1
ATOM 763 C CA . TYR A 1 103 ? -1.621 -0.274 8.937 1.00 89.75 103 TYR A CA 1
ATOM 764 C C . TYR A 1 103 ? -1.313 -0.942 10.286 1.00 89.75 103 TYR A C 1
ATOM 766 O O . TYR A 1 103 ? -2.096 -0.815 11.228 1.00 89.75 103 TYR A O 1
ATOM 774 N N . ASP A 1 104 ? -0.150 -1.582 10.415 1.00 89.69 104 ASP A N 1
ATOM 775 C CA . ASP A 1 104 ? 0.266 -2.215 11.670 1.00 89.69 104 ASP A CA 1
ATOM 776 C C . ASP A 1 104 ? 0.426 -1.171 12.791 1.00 89.69 104 ASP A C 1
ATOM 778 O O . ASP A 1 104 ? -0.021 -1.390 13.918 1.00 89.69 104 ASP A O 1
ATOM 782 N N . SER A 1 105 ? 0.958 0.016 12.475 1.00 85.44 105 SER A N 1
ATOM 783 C CA . SER A 1 105 ? 1.095 1.107 13.448 1.00 85.44 105 SER A CA 1
ATOM 784 C C . SER A 1 105 ? -0.250 1.656 13.941 1.00 85.44 105 SER A C 1
ATOM 786 O O . SER A 1 105 ? -0.370 2.007 15.117 1.00 85.44 105 SER A O 1
ATOM 788 N N . GLU A 1 106 ? -1.273 1.681 13.080 1.00 84.31 106 GLU A N 1
ATOM 789 C CA . GLU A 1 106 ? -2.643 2.050 13.453 1.00 84.31 106 GLU A CA 1
ATOM 790 C C . GLU A 1 106 ? -3.266 1.010 14.386 1.00 84.31 106 GLU A C 1
ATOM 792 O O . GLU A 1 106 ? -3.931 1.373 15.356 1.00 84.31 106 GLU A O 1
ATOM 797 N N . LEU A 1 107 ? -3.017 -0.284 14.152 1.00 82.56 107 LEU A N 1
ATOM 798 C CA . LEU A 1 107 ? -3.440 -1.346 15.070 1.00 82.56 107 LEU A CA 1
ATOM 799 C C . LEU A 1 107 ? -2.756 -1.220 16.437 1.00 82.56 107 LEU A C 1
ATOM 801 O O . LEU A 1 107 ? -3.400 -1.370 17.479 1.00 82.56 107 LEU A O 1
ATOM 805 N N . ASP A 1 108 ? -1.467 -0.897 16.438 1.00 80.00 108 ASP A N 1
ATOM 806 C CA . ASP A 1 108 ? -0.670 -0.708 17.647 1.00 80.00 108 ASP A CA 1
ATOM 807 C C . ASP A 1 108 ? -1.080 0.533 18.453 1.00 80.00 108 ASP A C 1
ATOM 809 O O . ASP A 1 108 ? -0.933 0.541 19.681 1.00 80.00 108 ASP A O 1
ATOM 813 N N . ARG A 1 109 ? -1.712 1.531 17.815 1.00 77.00 109 ARG A N 1
ATOM 814 C CA . ARG A 1 109 ? -2.393 2.642 18.505 1.00 77.00 109 ARG A CA 1
ATOM 815 C C . ARG A 1 109 ? -3.433 2.139 19.493 1.00 77.00 109 ARG A C 1
ATOM 817 O O . ARG A 1 109 ? -3.446 2.555 20.648 1.00 77.00 109 ARG A O 1
ATOM 824 N N . PHE A 1 110 ? -4.291 1.218 19.054 1.00 72.81 110 PHE A N 1
ATOM 825 C CA . PHE A 1 110 ? -5.366 0.669 19.885 1.00 72.81 110 PHE A CA 1
ATOM 826 C C . PHE A 1 110 ? -4.835 -0.187 21.038 1.00 72.81 110 PHE A C 1
ATOM 828 O O . PHE A 1 110 ? -5.534 -0.392 22.028 1.00 72.81 110 PHE A O 1
ATOM 835 N N . ARG A 1 111 ? -3.589 -0.657 20.928 1.00 77.00 111 ARG A N 1
ATOM 836 C CA . ARG A 1 111 ?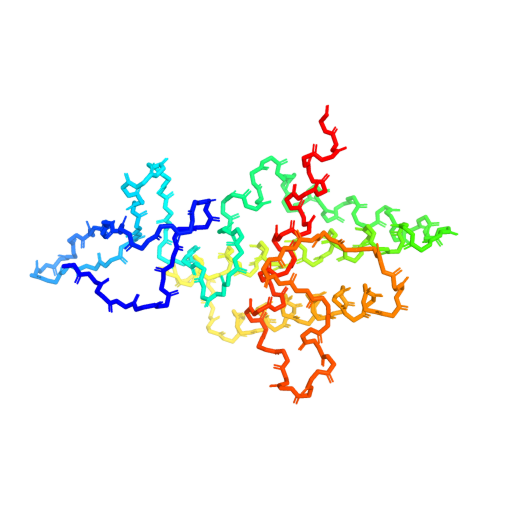 -2.872 -1.390 21.979 1.00 77.00 111 ARG A CA 1
ATOM 837 C C . ARG A 1 111 ? -2.070 -0.476 22.910 1.00 77.00 111 ARG A C 1
ATOM 839 O O . ARG A 1 111 ? -1.488 -0.970 23.870 1.00 77.00 111 ARG A O 1
ATOM 846 N N . GLY A 1 112 ? -2.019 0.830 22.635 1.00 77.25 112 GLY A N 1
ATOM 847 C CA . GLY A 1 112 ? -1.219 1.795 23.392 1.00 77.25 112 GLY A CA 1
ATOM 848 C C . GLY A 1 112 ? 0.292 1.665 23.172 1.00 77.25 112 GLY A C 1
ATOM 849 O O . GLY A 1 112 ? 1.062 2.115 24.017 1.00 77.25 112 GLY A O 1
ATOM 850 N N . LEU A 1 113 ? 0.724 1.038 22.072 1.00 78.31 113 LEU A N 1
ATOM 851 C CA . LEU A 1 113 ? 2.141 0.793 21.772 1.00 78.31 113 LEU A CA 1
ATOM 852 C C . LEU A 1 113 ? 2.795 1.950 21.002 1.00 78.31 113 LEU A C 1
ATOM 854 O O . LEU A 1 113 ? 4.001 2.160 21.121 1.00 78.31 113 LEU A O 1
ATOM 858 N N . HIS A 1 114 ? 2.011 2.734 20.259 1.00 81.44 114 HIS A N 1
ATOM 859 C CA . HIS A 1 114 ? 2.481 3.916 19.535 1.00 81.44 114 HIS A CA 1
ATOM 860 C C . HIS A 1 114 ? 1.702 5.174 19.921 1.00 81.44 114 HIS A C 1
ATOM 862 O O . HIS A 1 114 ? 0.496 5.134 20.161 1.00 81.44 114 HIS A O 1
ATOM 868 N N . SER A 1 115 ? 2.407 6.309 19.944 1.00 86.25 115 SER A N 1
ATOM 869 C CA . SER A 1 115 ? 1.796 7.631 20.085 1.00 86.25 115 SER A CA 1
ATOM 870 C C . SER A 1 115 ? 1.248 8.136 18.750 1.00 86.25 115 SER A C 1
ATOM 872 O O . SER A 1 115 ? 1.705 7.726 17.681 1.00 86.25 115 SER A O 1
ATOM 874 N N . GLU A 1 116 ? 0.315 9.088 18.804 1.00 82.00 116 GLU A N 1
ATOM 875 C CA . GLU A 1 116 ? -0.268 9.710 17.606 1.00 82.00 116 GLU A CA 1
ATOM 876 C C . GLU A 1 116 ? 0.799 10.317 16.684 1.00 82.00 116 GLU A C 1
ATOM 878 O O . GLU A 1 116 ? 0.756 10.100 15.479 1.00 82.00 116 GLU A O 1
ATOM 883 N N . ALA A 1 117 ? 1.826 10.969 17.240 1.00 85.44 117 ALA A N 1
ATOM 884 C CA . ALA A 1 117 ? 2.916 11.556 16.455 1.00 85.44 117 ALA A CA 1
ATOM 885 C C . ALA A 1 117 ? 3.751 10.510 15.688 1.00 85.44 117 ALA A C 1
ATOM 887 O O . ALA A 1 117 ? 4.241 10.773 14.588 1.00 85.44 117 ALA A O 1
ATOM 888 N N . VAL A 1 118 ? 3.935 9.311 16.256 1.00 87.25 118 VAL A N 1
ATOM 889 C CA . VAL A 1 118 ? 4.622 8.211 15.558 1.00 87.25 118 VAL A CA 1
ATOM 890 C C . VAL A 1 118 ? 3.777 7.737 14.380 1.00 87.25 118 VAL A C 1
ATOM 892 O O . VAL A 1 118 ? 4.304 7.544 13.287 1.00 87.25 118 VAL A O 1
ATOM 895 N N . ILE A 1 119 ? 2.473 7.601 14.597 1.00 82.19 119 ILE A N 1
ATOM 896 C CA . ILE A 1 119 ? 1.515 7.110 13.606 1.00 82.19 119 ILE A CA 1
ATOM 897 C C . ILE A 1 119 ? 1.346 8.108 12.465 1.00 82.19 119 ILE A C 1
ATOM 899 O O . ILE A 1 119 ? 1.380 7.714 11.302 1.00 82.19 119 ILE A O 1
ATOM 903 N N . GLU A 1 120 ? 1.237 9.399 12.767 1.00 83.31 120 GLU A N 1
ATOM 904 C CA . GLU A 1 120 ? 1.165 10.464 11.765 1.00 83.31 120 GLU A CA 1
ATOM 905 C C . GLU A 1 120 ? 2.401 10.454 10.858 1.00 83.31 120 GLU A C 1
ATOM 907 O O . GLU A 1 120 ? 2.285 10.506 9.631 1.00 83.31 120 GLU A O 1
ATOM 912 N N . ARG A 1 121 ? 3.593 10.296 11.447 1.00 89.31 121 ARG A N 1
ATOM 913 C CA . ARG A 1 121 ? 4.843 10.198 10.688 1.00 89.31 121 ARG A CA 1
ATOM 914 C C . ARG A 1 121 ? 4.863 8.978 9.766 1.00 89.31 121 ARG A C 1
ATOM 916 O O . ARG A 1 121 ? 5.231 9.120 8.603 1.00 89.31 121 ARG A O 1
ATOM 923 N N . ILE A 1 122 ? 4.475 7.800 10.260 1.00 89.12 122 ILE A N 1
ATOM 924 C CA . ILE A 1 122 ? 4.469 6.566 9.455 1.00 89.12 122 ILE A CA 1
ATOM 925 C C . ILE A 1 122 ? 3.426 6.665 8.332 1.00 89.12 122 ILE A C 1
ATOM 927 O O . ILE A 1 122 ? 3.735 6.365 7.179 1.00 89.12 122 ILE A O 1
ATOM 931 N N . ASN A 1 123 ? 2.219 7.157 8.628 1.00 86.31 123 ASN A N 1
ATOM 932 C CA . ASN A 1 123 ? 1.188 7.390 7.615 1.00 86.31 123 ASN A CA 1
ATOM 933 C C . ASN A 1 123 ? 1.647 8.389 6.546 1.00 86.31 123 ASN A C 1
ATOM 935 O O . ASN A 1 123 ? 1.411 8.157 5.362 1.00 86.31 123 ASN A O 1
ATOM 939 N N . SER A 1 124 ? 2.346 9.458 6.939 1.00 86.75 124 SER A N 1
ATOM 940 C CA . SER A 1 124 ? 2.900 10.439 5.997 1.00 86.75 124 SER A CA 1
ATOM 941 C C . SER A 1 124 ? 3.956 9.816 5.083 1.00 86.75 124 SER A C 1
ATOM 943 O O . SER A 1 124 ? 3.966 10.077 3.884 1.00 86.75 124 SER A O 1
ATOM 945 N N . GLN A 1 125 ? 4.817 8.944 5.617 1.00 92.56 125 GLN A N 1
ATOM 946 C CA . GLN A 1 125 ? 5.804 8.212 4.816 1.00 92.56 125 GLN A CA 1
ATOM 947 C C . GLN A 1 125 ? 5.143 7.249 3.824 1.00 92.56 125 GLN A C 1
ATOM 949 O O . GLN A 1 125 ? 5.565 7.178 2.670 1.00 92.56 125 GLN A O 1
ATOM 954 N N . ALA A 1 126 ? 4.099 6.536 4.253 1.00 92.88 126 ALA A N 1
ATOM 955 C CA . ALA A 1 126 ? 3.329 5.653 3.383 1.00 92.88 126 ALA A CA 1
ATOM 956 C C . ALA A 1 126 ? 2.617 6.427 2.265 1.00 92.88 126 ALA A C 1
ATOM 958 O O . ALA A 1 126 ? 2.673 6.021 1.107 1.00 92.88 126 ALA A O 1
ATOM 959 N N . ALA A 1 127 ? 1.993 7.560 2.598 1.00 88.88 127 ALA A N 1
ATOM 960 C CA . ALA A 1 127 ? 1.353 8.438 1.625 1.00 88.88 127 ALA A CA 1
ATOM 961 C C . ALA A 1 127 ? 2.362 8.996 0.613 1.00 88.88 127 ALA A C 1
ATOM 963 O O . ALA A 1 127 ? 2.118 8.921 -0.587 1.00 88.88 127 ALA A O 1
ATOM 964 N N . GLN A 1 128 ? 3.518 9.484 1.076 1.00 89.88 128 GLN A N 1
ATOM 965 C CA . GLN A 1 128 ? 4.553 10.005 0.184 1.00 89.88 128 GLN A CA 1
ATOM 966 C C . GLN A 1 128 ? 5.072 8.926 -0.771 1.00 89.88 128 GLN A C 1
ATOM 968 O O . GLN A 1 128 ? 5.120 9.158 -1.971 1.00 89.88 128 GLN A O 1
ATOM 973 N N . ALA A 1 129 ? 5.393 7.730 -0.270 1.00 94.31 129 ALA A N 1
ATOM 974 C CA . ALA A 1 129 ? 5.871 6.642 -1.124 1.00 94.31 129 ALA A CA 1
ATOM 975 C C . ALA A 1 129 ? 4.821 6.194 -2.154 1.00 94.31 129 ALA A C 1
ATOM 977 O O . ALA A 1 129 ? 5.169 5.822 -3.274 1.00 94.31 129 ALA A O 1
ATOM 978 N N . ALA A 1 130 ? 3.538 6.247 -1.788 1.00 91.69 130 ALA A N 1
ATOM 979 C CA . ALA A 1 130 ? 2.444 5.988 -2.710 1.00 91.69 130 ALA A CA 1
ATOM 980 C C . ALA A 1 130 ? 2.348 7.058 -3.810 1.00 91.69 130 ALA A C 1
ATOM 982 O O . ALA A 1 130 ? 2.196 6.717 -4.982 1.00 91.69 130 ALA A O 1
ATOM 983 N N . CYS A 1 131 ? 2.490 8.337 -3.448 1.00 87.88 131 CYS A N 1
ATOM 984 C CA . CYS A 1 131 ? 2.562 9.437 -4.408 1.00 87.88 131 CYS A CA 1
ATOM 985 C C . CYS A 1 131 ? 3.786 9.320 -5.327 1.00 87.88 131 CYS A C 1
ATOM 987 O O . CYS A 1 131 ? 3.650 9.555 -6.523 1.00 87.88 131 CYS A O 1
ATOM 989 N N . ASP A 1 132 ? 4.949 8.919 -4.803 1.00 91.00 132 ASP A N 1
ATOM 990 C CA . ASP A 1 132 ? 6.176 8.738 -5.590 1.00 91.00 132 ASP A CA 1
ATOM 991 C C . ASP A 1 132 ? 5.988 7.665 -6.678 1.00 91.00 132 ASP A C 1
ATOM 993 O O . ASP A 1 132 ? 6.327 7.896 -7.838 1.00 91.00 132 ASP A O 1
ATOM 997 N N . LEU A 1 133 ? 5.404 6.507 -6.329 1.00 92.25 133 LEU A N 1
ATOM 998 C CA . LEU A 1 133 ? 5.065 5.460 -7.303 1.00 92.25 133 LEU A CA 1
ATOM 999 C C . LEU A 1 133 ? 4.083 5.983 -8.357 1.00 92.25 133 LEU A C 1
ATOM 1001 O O . LEU A 1 133 ? 4.267 5.768 -9.550 1.00 92.25 133 LEU A O 1
ATOM 1005 N N . MET A 1 134 ? 3.023 6.652 -7.911 1.00 88.19 134 MET A N 1
ATOM 1006 C CA . MET A 1 134 ? 1.964 7.124 -8.793 1.00 88.19 134 MET A CA 1
ATOM 1007 C C . MET A 1 134 ? 2.455 8.217 -9.753 1.00 88.19 134 MET A C 1
ATOM 1009 O O . MET A 1 134 ? 2.068 8.223 -10.918 1.00 88.19 134 MET A O 1
ATOM 1013 N N . GLY A 1 135 ? 3.336 9.107 -9.286 1.00 87.69 135 GLY A N 1
ATOM 1014 C CA . GLY A 1 135 ? 4.016 10.099 -10.118 1.00 87.69 135 GLY A CA 1
ATOM 1015 C C . GLY A 1 135 ? 4.937 9.445 -11.146 1.00 87.69 135 GLY A C 1
ATOM 1016 O O . GLY A 1 135 ? 4.869 9.784 -12.324 1.00 87.69 135 GLY A O 1
ATOM 1017 N N . PHE A 1 136 ? 5.716 8.441 -10.732 1.00 90.25 136 PHE A N 1
ATOM 1018 C CA . PHE A 1 136 ? 6.547 7.663 -11.650 1.00 90.25 136 PHE A CA 1
ATOM 1019 C C . PHE A 1 136 ? 5.714 6.988 -12.751 1.00 90.25 136 PHE A C 1
ATOM 1021 O O . PHE A 1 136 ? 6.036 7.111 -13.930 1.00 90.25 136 PHE A O 1
ATOM 1028 N N . ASP A 1 137 ? 4.612 6.324 -12.391 1.00 90.19 137 ASP A N 1
ATOM 1029 C CA . ASP A 1 137 ? 3.742 5.633 -13.352 1.00 90.19 137 ASP A CA 1
ATOM 1030 C C . ASP A 1 137 ? 3.013 6.599 -14.299 1.00 90.19 137 ASP A C 1
ATOM 1032 O O . ASP A 1 137 ? 2.712 6.243 -15.441 1.00 90.19 137 ASP A O 1
ATOM 1036 N N . HIS A 1 138 ? 2.744 7.829 -13.849 1.00 85.94 138 HIS A N 1
ATOM 1037 C CA . HIS A 1 138 ? 2.209 8.887 -14.701 1.00 85.94 138 HIS A CA 1
ATOM 1038 C C . HIS A 1 138 ? 3.224 9.321 -15.767 1.00 85.94 138 HIS A C 1
ATOM 1040 O O . HIS A 1 138 ? 2.879 9.417 -16.944 1.00 85.94 138 HIS A O 1
ATOM 1046 N N . GLU A 1 139 ? 4.474 9.555 -15.361 1.00 85.81 139 GLU A N 1
ATOM 1047 C CA . GLU A 1 139 ? 5.551 9.997 -16.253 1.00 85.81 139 GLU A CA 1
ATOM 1048 C C . GLU A 1 139 ? 6.001 8.897 -17.221 1.00 85.81 139 GLU A C 1
ATOM 1050 O O . GLU A 1 139 ? 6.310 9.178 -18.379 1.00 85.81 139 GLU A O 1
ATOM 1055 N N . ALA A 1 140 ? 6.009 7.640 -16.771 1.00 80.81 140 ALA A N 1
ATOM 1056 C CA . ALA A 1 140 ? 6.487 6.503 -17.550 1.00 80.81 140 ALA A CA 1
ATOM 1057 C C . ALA A 1 140 ? 5.512 6.022 -18.647 1.00 80.81 140 ALA A C 1
ATOM 1059 O O . ALA A 1 140 ? 5.914 5.168 -19.429 1.00 80.81 140 ALA A O 1
ATOM 1060 N N . MET A 1 141 ? 4.286 6.573 -18.710 1.00 62.53 141 MET A N 1
ATOM 1061 C CA . MET A 1 141 ? 3.184 6.281 -19.652 1.00 62.53 141 MET A CA 1
ATOM 1062 C C . MET A 1 141 ? 2.924 4.776 -19.915 1.00 62.53 141 MET A C 1
ATOM 1064 O O . MET A 1 141 ? 3.660 4.117 -20.637 1.00 62.53 141 MET A O 1
ATOM 1068 N N . ASP A 1 142 ? 1.798 4.263 -19.400 1.00 63.97 142 ASP A N 1
ATOM 1069 C CA . ASP A 1 142 ? 1.238 2.904 -19.620 1.00 63.97 142 ASP A CA 1
ATOM 1070 C C . ASP A 1 142 ? 1.790 1.745 -18.767 1.00 63.97 142 ASP A C 1
ATOM 1072 O O . ASP A 1 142 ? 1.498 0.581 -19.041 1.00 63.97 142 ASP A O 1
ATOM 1076 N N . VAL A 1 143 ? 2.503 2.021 -17.671 1.00 71.12 143 VAL A N 1
ATOM 1077 C CA . VAL A 1 143 ? 2.957 0.969 -16.737 1.00 71.12 143 VAL A CA 1
ATOM 1078 C C . VAL A 1 143 ? 2.057 0.875 -15.501 1.00 71.12 143 VAL A C 1
ATOM 1080 O O . VAL A 1 143 ? 2.552 0.747 -14.395 1.00 71.12 143 VAL A O 1
ATOM 1083 N N . TYR A 1 144 ? 0.734 0.960 -15.639 1.00 79.56 144 TYR A N 1
ATOM 1084 C CA . TYR A 1 144 ? -0.183 0.803 -14.500 1.00 79.56 144 TYR A CA 1
ATOM 1085 C C . TYR A 1 144 ? -1.343 -0.131 -14.824 1.00 79.56 144 TYR A C 1
ATOM 1087 O O . TYR A 1 144 ? -1.718 -0.330 -15.982 1.00 79.56 144 TYR A O 1
ATOM 1095 N N . VAL A 1 145 ? -1.925 -0.721 -13.786 1.00 81.19 145 VAL A N 1
ATOM 1096 C CA . VAL A 1 145 ? -3.059 -1.628 -13.920 1.00 81.19 145 VAL A CA 1
ATOM 1097 C C . VAL A 1 145 ? -4.323 -0.804 -14.118 1.00 81.19 145 VAL A C 1
ATOM 1099 O O . VAL A 1 145 ? -4.631 0.107 -13.349 1.00 81.19 145 VAL A O 1
ATOM 1102 N N . ALA A 1 146 ? -5.100 -1.146 -15.145 1.00 77.75 146 ALA A N 1
ATOM 1103 C CA . ALA A 1 146 ? -6.411 -0.547 -15.340 1.00 77.75 146 ALA A CA 1
ATOM 1104 C C . ALA A 1 146 ? -7.303 -0.836 -14.122 1.00 77.75 146 ALA A C 1
ATOM 1106 O O . ALA A 1 146 ? -7.546 -1.991 -13.767 1.00 77.75 146 ALA A O 1
ATOM 1107 N N . GLY A 1 147 ? -7.818 0.216 -13.494 1.00 72.25 147 GLY A N 1
ATOM 1108 C CA . GLY A 1 147 ? -8.597 0.076 -12.276 1.00 72.25 147 GLY A CA 1
ATOM 1109 C C . GLY A 1 147 ? -9.226 1.382 -11.805 1.00 72.25 147 GLY A C 1
ATOM 1110 O O . GLY A 1 147 ? -9.110 2.413 -12.470 1.00 72.25 147 GLY A O 1
ATOM 1111 N N . PRO A 1 148 ? -9.951 1.342 -10.675 1.00 67.81 148 PRO A N 1
ATOM 1112 C CA . PRO A 1 148 ? -10.653 2.500 -10.129 1.00 67.81 148 PRO A CA 1
ATOM 1113 C C . PRO A 1 148 ? -9.746 3.678 -9.759 1.00 67.81 148 PRO A C 1
ATOM 1115 O O . PRO A 1 148 ? -10.239 4.805 -9.727 1.00 67.81 148 PRO A O 1
ATOM 1118 N N . THR A 1 149 ? -8.465 3.429 -9.477 1.00 72.62 149 THR A N 1
ATOM 1119 C CA . THR A 1 149 ? -7.480 4.482 -9.214 1.00 72.62 149 THR A CA 1
ATOM 1120 C C . THR A 1 149 ? -6.429 4.458 -10.317 1.00 72.62 149 THR A C 1
ATOM 1122 O O . THR A 1 149 ? -5.896 3.396 -10.634 1.00 72.62 149 THR A O 1
ATOM 1125 N N . THR A 1 150 ? -6.154 5.618 -10.920 1.00 76.00 150 THR A N 1
ATOM 1126 C CA . THR A 1 150 ? -5.216 5.759 -12.046 1.00 76.00 150 THR A CA 1
ATOM 1127 C C . THR A 1 150 ? -4.238 6.906 -11.798 1.00 76.00 150 THR A C 1
ATOM 1129 O O . THR A 1 150 ? -4.642 7.900 -11.183 1.00 76.00 150 THR A O 1
ATOM 1132 N N . PRO A 1 151 ? -2.998 6.845 -12.321 1.00 72.56 151 PRO A N 1
ATOM 1133 C CA . PRO A 1 151 ? -2.014 7.922 -12.175 1.00 72.56 151 PRO A CA 1
ATOM 1134 C C . PRO A 1 151 ? -2.507 9.291 -12.663 1.00 72.56 151 PRO A C 1
ATOM 1136 O O . PRO A 1 151 ? -2.099 10.320 -12.138 1.00 72.56 151 PRO A O 1
ATOM 1139 N N . GLY A 1 152 ? -3.446 9.322 -13.619 1.00 62.56 152 GLY A N 1
ATOM 1140 C CA . GLY A 1 152 ? -4.042 10.560 -14.137 1.00 62.56 152 GLY A CA 1
ATOM 1141 C C . GLY A 1 152 ? -4.733 11.424 -13.076 1.00 62.56 152 GLY A C 1
ATOM 1142 O O . GLY A 1 152 ? -4.799 12.637 -13.234 1.00 62.56 152 GLY A O 1
ATOM 1143 N N . SER A 1 153 ? -5.154 10.838 -11.951 1.00 60.16 153 SER A N 1
ATOM 1144 C CA . SER A 1 153 ? -5.729 11.596 -10.829 1.00 60.16 153 SER A CA 1
ATOM 1145 C C . SER A 1 153 ? -4.720 12.479 -10.069 1.00 60.16 153 SER A C 1
ATOM 1147 O O . SER A 1 153 ? -5.135 13.325 -9.279 1.00 60.16 153 SER A O 1
ATOM 1149 N N . VAL A 1 154 ? -3.411 12.353 -10.341 1.00 55.38 154 VAL A N 1
ATOM 1150 C CA . VAL A 1 154 ? -2.371 13.297 -9.879 1.00 55.38 154 VAL A CA 1
ATOM 1151 C C . VAL A 1 154 ? -2.418 14.611 -10.677 1.00 55.38 154 VAL A C 1
ATOM 1153 O O . VAL A 1 154 ? -2.172 15.683 -10.125 1.00 55.38 154 VAL A O 1
ATOM 1156 N N . ALA A 1 155 ? -2.735 14.539 -11.976 1.00 48.25 155 ALA A N 1
ATOM 1157 C CA . ALA A 1 155 ? -2.582 15.644 -12.925 1.00 48.25 155 ALA A CA 1
ATOM 1158 C C . ALA A 1 155 ? -3.679 16.718 -12.814 1.00 48.25 155 ALA A C 1
ATOM 1160 O O . ALA A 1 155 ?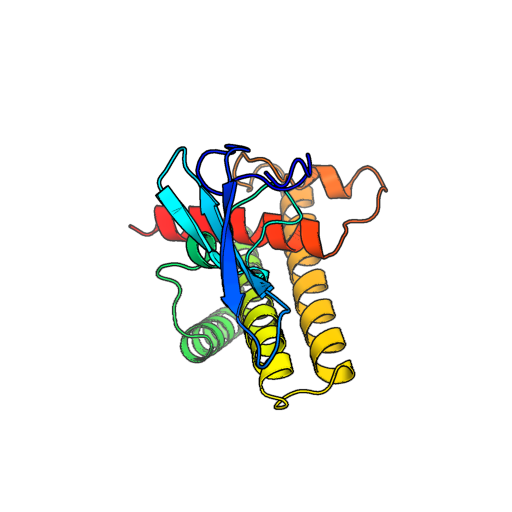 -3.442 17.874 -13.160 1.00 48.25 155 ALA A O 1
ATOM 1161 N N . ASP A 1 156 ? -4.849 16.374 -12.270 1.00 50.09 156 ASP A N 1
ATOM 1162 C CA . ASP A 1 156 ? -5.998 17.287 -12.175 1.00 50.09 156 ASP A CA 1
ATOM 1163 C C . ASP A 1 156 ? -5.854 18.358 -11.072 1.00 50.09 156 ASP A C 1
ATOM 1165 O O . ASP A 1 156 ? -6.778 19.132 -10.816 1.00 50.09 156 ASP A O 1
ATOM 1169 N N . GLY A 1 157 ? -4.700 18.432 -10.397 1.00 41.09 157 GLY A N 1
ATOM 1170 C CA . GLY A 1 157 ? -4.396 19.485 -9.421 1.00 41.09 157 GLY A CA 1
ATOM 1171 C C . GLY A 1 157 ? -5.251 19.438 -8.152 1.00 41.09 157 GLY A C 1
ATOM 1172 O O . GLY A 1 157 ? -5.168 20.341 -7.322 1.00 41.09 157 GLY A O 1
ATOM 1173 N N . THR A 1 158 ? -6.048 18.384 -7.962 1.00 46.03 158 THR A N 1
ATOM 1174 C CA . THR A 1 158 ? -6.931 18.211 -6.799 1.00 46.03 158 THR A CA 1
ATOM 1175 C C . THR A 1 158 ? -6.182 17.889 -5.508 1.00 46.03 158 THR A C 1
ATOM 1177 O O . THR A 1 158 ? -6.807 17.843 -4.452 1.00 46.03 158 THR A O 1
ATOM 1180 N N . GLY A 1 159 ? -4.859 17.699 -5.573 1.00 44.94 159 GLY A N 1
ATOM 1181 C CA . GLY A 1 159 ? -4.075 17.127 -4.487 1.00 44.94 159 GLY A CA 1
ATOM 1182 C C . GLY A 1 159 ? -4.454 15.660 -4.315 1.00 44.94 159 GLY A C 1
ATOM 1183 O O . GLY A 1 159 ? -5.620 15.318 -4.125 1.00 44.94 159 GLY A O 1
ATOM 1184 N N . LEU A 1 160 ? -3.487 14.755 -4.413 1.00 54.03 160 LEU A N 1
ATOM 1185 C CA . LEU A 1 160 ? -3.760 13.388 -3.999 1.00 54.03 160 LEU A CA 1
ATOM 1186 C C . LEU A 1 160 ? -3.993 13.398 -2.491 1.00 54.03 160 LEU A C 1
ATOM 1188 O O . LEU A 1 160 ? -3.089 13.722 -1.720 1.00 54.03 160 LEU A O 1
ATOM 1192 N N . ASP A 1 161 ? -5.197 13.022 -2.066 1.00 66.44 161 ASP A N 1
ATOM 1193 C CA . ASP A 1 161 ? -5.377 12.533 -0.708 1.00 66.44 161 ASP A CA 1
ATOM 1194 C C . ASP A 1 161 ? -4.429 11.334 -0.542 1.00 66.44 161 ASP A C 1
ATOM 1196 O O . ASP A 1 161 ? -4.449 10.401 -1.354 1.00 66.44 161 ASP A O 1
ATOM 1200 N N . GLY A 1 162 ? -3.577 11.353 0.487 1.00 66.06 162 GLY A N 1
ATOM 1201 C CA . GLY A 1 162 ? -2.660 10.251 0.779 1.00 66.06 162 GLY A CA 1
ATOM 1202 C C . GLY A 1 162 ? -3.379 8.899 0.885 1.00 66.06 162 GLY A C 1
ATOM 1203 O O . GLY A 1 162 ? -2.793 7.861 0.576 1.00 66.06 162 GLY A O 1
ATOM 1204 N N . GLY A 1 163 ? -4.667 8.893 1.243 1.00 71.94 163 GLY A N 1
ATOM 1205 C CA . GLY A 1 163 ? -5.508 7.699 1.202 1.00 71.94 163 GLY A CA 1
ATOM 1206 C C . GLY A 1 163 ? -5.795 7.179 -0.214 1.00 71.94 163 GLY A C 1
ATOM 1207 O O . GLY A 1 163 ? -5.790 5.963 -0.421 1.00 71.94 163 GLY A O 1
ATOM 1208 N N . ALA A 1 164 ? -5.992 8.060 -1.201 1.00 74.06 164 ALA A N 1
ATOM 1209 C CA . ALA A 1 164 ? -6.222 7.679 -2.597 1.00 74.06 164 ALA A CA 1
ATOM 1210 C C . ALA A 1 164 ? -4.956 7.084 -3.228 1.00 74.06 164 ALA A C 1
ATOM 1212 O O . ALA A 1 164 ? -5.015 6.022 -3.850 1.00 74.06 164 ALA A O 1
ATOM 1213 N N . ALA A 1 165 ? -3.796 7.702 -2.983 1.00 82.25 165 ALA A N 1
ATOM 1214 C CA . ALA A 1 165 ? -2.510 7.169 -3.430 1.00 82.25 165 ALA A CA 1
ATOM 1215 C C . ALA A 1 165 ? -2.237 5.777 -2.825 1.00 82.25 165 ALA A C 1
ATOM 1217 O O . ALA A 1 165 ? -1.797 4.856 -3.510 1.00 82.25 165 ALA A O 1
ATOM 1218 N N . ARG A 1 166 ? -2.569 5.555 -1.549 1.00 86.75 166 ARG A N 1
ATOM 1219 C CA . ARG A 1 166 ? -2.424 4.228 -0.922 1.00 86.75 166 ARG A CA 1
ATOM 1220 C C . ARG A 1 166 ? -3.378 3.184 -1.513 1.00 86.75 166 ARG A C 1
ATOM 1222 O O . ARG A 1 166 ? -3.004 2.020 -1.636 1.00 86.75 166 ARG A O 1
ATOM 1229 N N . ALA A 1 167 ? -4.587 3.573 -1.922 1.00 83.56 167 ALA A N 1
ATOM 1230 C CA . ALA A 1 167 ? -5.498 2.674 -2.637 1.00 83.56 167 ALA A CA 1
ATOM 1231 C C . ALA A 1 167 ? -4.957 2.277 -4.024 1.00 83.56 167 ALA A C 1
ATOM 1233 O O . ALA A 1 167 ? -5.122 1.126 -4.429 1.00 83.56 167 ALA A O 1
ATOM 1234 N N . TYR A 1 168 ? -4.265 3.194 -4.709 1.00 87.25 168 TYR A N 1
ATOM 1235 C CA . TYR A 1 168 ? -3.524 2.894 -5.936 1.00 87.25 168 TYR A CA 1
ATOM 1236 C C . TYR A 1 168 ? -2.440 1.833 -5.696 1.00 87.25 168 TYR A C 1
ATOM 1238 O O . TYR A 1 168 ? -2.432 0.804 -6.365 1.00 87.25 168 TYR A O 1
ATOM 1246 N N . VAL A 1 169 ? -1.600 2.011 -4.669 1.00 91.94 169 VAL A N 1
ATOM 1247 C CA . VAL A 1 169 ? -0.557 1.030 -4.302 1.00 91.94 169 VAL A CA 1
ATOM 1248 C C . VAL A 1 169 ? -1.146 -0.362 -4.079 1.00 91.94 169 VAL A C 1
ATOM 1250 O O . VAL A 1 169 ? -0.612 -1.342 -4.586 1.00 91.94 169 VAL A O 1
ATOM 1253 N N . ARG A 1 170 ? -2.268 -0.462 -3.359 1.00 91.88 170 ARG A N 1
ATOM 1254 C CA . ARG A 1 170 ? -2.948 -1.740 -3.093 1.00 91.88 170 ARG A CA 1
ATOM 1255 C C . ARG A 1 170 ? -3.419 -2.439 -4.367 1.00 91.88 170 ARG A C 1
ATOM 1257 O O . ARG A 1 170 ? -3.302 -3.657 -4.466 1.00 91.88 170 ARG A O 1
ATOM 1264 N N . GLN A 1 171 ? -3.943 -1.681 -5.329 1.00 90.50 171 GLN A N 1
ATOM 1265 C CA . GLN A 1 171 ? -4.351 -2.194 -6.639 1.00 90.50 171 GLN A CA 1
ATOM 1266 C C . GLN A 1 171 ? -3.152 -2.734 -7.423 1.00 90.50 171 GLN A C 1
ATOM 1268 O O . GLN A 1 171 ? -3.172 -3.888 -7.853 1.00 90.50 171 GLN A O 1
ATOM 1273 N N . GLU A 1 172 ? -2.102 -1.925 -7.559 1.00 92.88 172 GLU A N 1
ATOM 1274 C CA . GLU A 1 172 ? -0.897 -2.294 -8.304 1.00 92.88 172 GLU A CA 1
ATOM 1275 C C . GLU A 1 172 ? -0.175 -3.483 -7.665 1.00 92.88 172 GLU A C 1
ATOM 1277 O O . GLU A 1 172 ? 0.240 -4.414 -8.356 1.00 92.88 172 GLU A O 1
ATOM 1282 N N . TYR A 1 173 ? -0.064 -3.493 -6.335 1.00 94.62 173 TYR A N 1
ATOM 1283 C CA . TYR A 1 173 ? 0.630 -4.557 -5.616 1.00 94.62 173 TYR A CA 1
ATOM 1284 C C . TYR A 1 173 ? -0.120 -5.880 -5.718 1.00 94.62 173 TYR A C 1
ATOM 1286 O O . TYR A 1 173 ? 0.504 -6.922 -5.919 1.00 94.62 173 TYR A O 1
ATOM 1294 N N . ARG A 1 174 ? -1.457 -5.845 -5.643 1.00 92.56 174 ARG A N 1
ATOM 1295 C CA . ARG A 1 174 ? -2.271 -7.046 -5.815 1.00 92.56 174 ARG A CA 1
ATOM 1296 C C . ARG A 1 174 ? -2.062 -7.667 -7.191 1.00 92.56 174 ARG A C 1
ATOM 1298 O O . ARG A 1 174 ? -1.777 -8.856 -7.286 1.00 92.56 174 ARG A O 1
ATOM 1305 N N . ALA A 1 175 ? -2.157 -6.858 -8.240 1.00 91.25 175 ALA A N 1
ATOM 1306 C CA . ALA A 1 175 ? -1.943 -7.325 -9.604 1.00 91.25 175 ALA A CA 1
ATOM 1307 C C . ALA A 1 175 ? -0.515 -7.855 -9.816 1.00 91.25 175 ALA A C 1
ATOM 1309 O O . ALA A 1 175 ? -0.323 -8.860 -10.498 1.00 91.25 175 ALA A O 1
ATOM 1310 N N . TRP A 1 176 ? 0.485 -7.220 -9.196 1.00 93.00 176 TRP A N 1
ATOM 1311 C CA . TRP A 1 176 ? 1.865 -7.701 -9.218 1.00 93.00 176 TRP A CA 1
ATOM 1312 C C . TRP A 1 176 ? 2.022 -9.063 -8.532 1.00 93.00 176 TRP A C 1
ATOM 1314 O O . TRP A 1 176 ? 2.717 -9.926 -9.062 1.00 93.00 176 TRP A O 1
ATOM 1324 N N . LEU A 1 177 ? 1.367 -9.286 -7.388 1.00 91.38 177 LEU A N 1
ATOM 1325 C CA . LEU A 1 177 ? 1.353 -10.596 -6.728 1.00 91.38 177 LEU A CA 1
ATOM 1326 C C . LEU A 1 177 ? 0.661 -11.662 -7.585 1.00 91.38 177 LEU A C 1
ATOM 1328 O O . LEU A 1 177 ? 1.191 -12.765 -7.709 1.00 91.38 177 LEU A O 1
ATOM 1332 N N . ASP A 1 178 ? -0.481 -11.331 -8.190 1.00 87.00 178 ASP A N 1
ATOM 1333 C CA . ASP A 1 178 ? -1.234 -12.256 -9.044 1.00 87.00 178 ASP A CA 1
ATOM 1334 C C . ASP A 1 178 ? -0.429 -12.636 -10.307 1.00 87.00 178 ASP A C 1
ATOM 1336 O O . ASP A 1 178 ? -0.466 -13.783 -10.736 1.00 87.00 178 ASP A O 1
ATOM 1340 N N . GLY A 1 179 ? 0.370 -11.715 -10.862 1.00 83.38 179 GLY A N 1
ATOM 1341 C CA . GLY A 1 179 ? 1.256 -11.976 -12.006 1.00 83.38 179 GLY A CA 1
ATOM 1342 C C . GLY A 1 179 ? 2.522 -12.790 -11.698 1.00 83.38 179 GLY A C 1
ATOM 1343 O O . GLY A 1 179 ? 3.276 -13.104 -12.618 1.00 83.38 179 GLY A O 1
ATOM 1344 N N . ARG A 1 180 ? 2.792 -13.115 -10.424 1.00 70.81 180 ARG A N 1
ATOM 1345 C CA . ARG A 1 180 ? 3.913 -13.982 -10.006 1.00 70.81 180 ARG A CA 1
ATOM 1346 C C . ARG A 1 180 ? 3.535 -15.462 -9.884 1.00 70.81 180 ARG A C 1
ATOM 1348 O O . ARG A 1 180 ? 4.440 -16.272 -9.674 1.00 70.81 180 ARG A O 1
ATOM 1355 N N . GLN A 1 181 ? 2.241 -15.782 -9.923 1.00 49.12 181 GLN A N 1
ATOM 1356 C CA . GLN A 1 181 ? 1.702 -17.145 -9.834 1.00 49.12 181 GLN A CA 1
ATOM 1357 C C . GLN A 1 181 ? 1.629 -17.794 -11.217 1.00 49.12 181 GLN A C 1
ATOM 1359 O O . GLN A 1 181 ? 1.866 -19.021 -11.276 1.00 49.12 181 GLN A O 1
#

Sequence (181 aa):
MLTSTTIRCAQCRCTDLEPRLVQQAGTSKDVIGFDCRGCNAGWGVLETPQFSGPDYRCAYDGAPSPDAEQFALAALAEQGAADVGEVRTFLLRKAALLDRLAYDSELDRFRGLHSEAVIERINSQAAQAACDLMGFDHEAMDVYVAGPTTPGSVADGTGLDGGAARAYVRQEYRAWLDGRQ

Secondary structure (DSSP, 8-state):
----TT---TTT----EEEEEEEPSSS-EEEEEEEETTT--EEEGGG--SSSS--HHHHHTTPPPHHHHHHHHHHHHHH--SSHHHHHHHHHHHHHHHHHHHHHHHHHHHTT-S-HHHHHHHHHHHHHHHHHHHHHHHHTSS-S--SSS-GGGGTTSS---HHHHHHHHHHHHHHHHHTT-

pLDDT: mean 80.47, std 13.84, range [33.56, 97.31]

Radius of gyration: 17.32 Å; chains: 1; bounding box: 51×37×48 Å

Foldseek 3Di:
DPPPVQFAAQPPRDPQKDFDWDDDPDDDTDGQWIAHPVPRDIDGPLQTQSARAHTLCLLCPVPDDLVVLVVVLVVLVVVDDPDLVSVLVSLLSQLNSLLVVLSVVVVVVVVVNDDPVVSVVSLVSSLVSLLVSLCSPVVVDPPADDGRQHSCVCVVPPDDDSSSSSRRSSHRSSVVVVVVD